Protein AF-A0A7S1GW49-F1 (afdb_monomer)

pLDDT: mean 84.03, std 20.34, range [29.95, 98.31]

Structure (mmCIF, N/CA/C/O backbone):
data_AF-A0A7S1GW49-F1
#
_entry.id   AF-A0A7S1GW49-F1
#
loop_
_atom_site.group_PDB
_atom_site.id
_atom_site.type_symbol
_atom_site.label_atom_id
_atom_site.label_alt_id
_atom_site.label_comp_id
_atom_site.label_asym_id
_atom_site.label_entity_id
_atom_site.label_seq_id
_atom_site.pdbx_PDB_ins_code
_atom_site.Cartn_x
_atom_site.Cartn_y
_atom_site.Cartn_z
_atom_site.occupancy
_atom_site.B_iso_or_equiv
_atom_site.auth_seq_id
_atom_site.auth_comp_id
_atom_site.auth_asym_id
_atom_site.auth_atom_id
_atom_site.pdbx_PDB_model_num
ATOM 1 N N . LEU A 1 1 ? -5.080 -7.689 0.011 1.00 94.00 1 LEU A N 1
ATOM 2 C CA . LEU A 1 1 ? -3.735 -7.987 -0.531 1.00 94.00 1 LEU A CA 1
ATOM 3 C C . LEU A 1 1 ? -3.792 -7.771 -2.026 1.00 94.00 1 LEU A C 1
ATOM 5 O O . LEU A 1 1 ? -4.875 -7.936 -2.568 1.00 94.00 1 LEU A O 1
ATOM 9 N N . ASP A 1 2 ? -2.680 -7.422 -2.657 1.00 96.75 2 ASP A N 1
ATOM 10 C CA . ASP A 1 2 ? -2.601 -7.305 -4.110 1.00 96.75 2 ASP A CA 1
ATOM 11 C C . ASP A 1 2 ? -1.167 -7.524 -4.612 1.00 96.75 2 ASP A C 1
ATO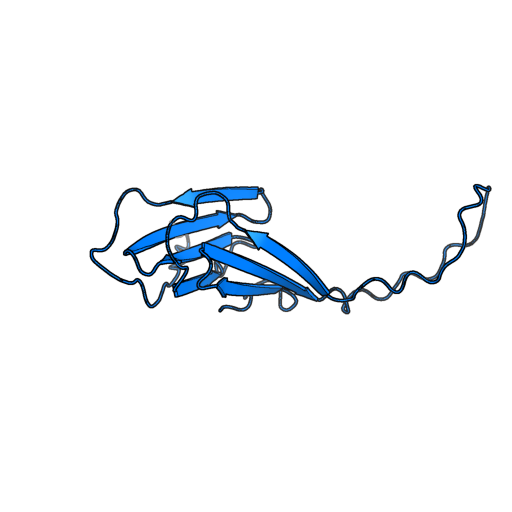M 13 O O . ASP A 1 2 ? -0.203 -7.174 -3.923 1.00 96.75 2 ASP A O 1
ATOM 17 N N . VAL A 1 3 ? -1.019 -8.111 -5.798 1.00 96.00 3 VAL A N 1
ATOM 18 C CA . VAL A 1 3 ? 0.277 -8.373 -6.447 1.00 96.00 3 VAL A CA 1
ATOM 19 C C . VAL A 1 3 ? 0.505 -7.302 -7.503 1.00 96.00 3 VAL A C 1
ATOM 21 O O . VAL A 1 3 ? -0.414 -6.966 -8.243 1.00 96.00 3 VAL A O 1
ATOM 24 N N . SER A 1 4 ? 1.714 -6.744 -7.572 1.00 95.44 4 SER A N 1
ATOM 25 C CA . SER A 1 4 ? 2.001 -5.686 -8.539 1.00 95.44 4 SER A CA 1
ATOM 26 C C . SER A 1 4 ? 1.833 -6.220 -9.970 1.00 95.44 4 SER A C 1
ATOM 28 O O . SER A 1 4 ? 2.476 -7.211 -10.329 1.00 95.44 4 SER A O 1
ATOM 30 N N . PRO A 1 5 ? 1.011 -5.571 -10.814 1.00 94.44 5 PRO A N 1
ATOM 31 C CA . PRO A 1 5 ? 0.830 -5.977 -12.206 1.00 94.44 5 PRO A CA 1
ATOM 32 C C . PRO A 1 5 ? 2.061 -5.671 -13.074 1.00 94.44 5 PRO A C 1
ATOM 34 O O . PRO A 1 5 ? 2.178 -6.205 -14.174 1.00 94.44 5 PRO A O 1
ATOM 37 N N . ILE A 1 6 ? 2.976 -4.824 -12.584 1.00 94.38 6 ILE A N 1
ATOM 38 C CA . ILE A 1 6 ? 4.178 -4.372 -13.302 1.00 94.38 6 ILE A CA 1
ATOM 39 C C . ILE A 1 6 ? 5.427 -5.138 -12.841 1.00 94.38 6 ILE A C 1
ATOM 41 O O . ILE A 1 6 ? 6.320 -5.407 -13.640 1.00 94.38 6 ILE A O 1
ATOM 45 N N . ASP A 1 7 ? 5.484 -5.520 -11.563 1.00 90.62 7 ASP A N 1
ATOM 46 C CA . ASP A 1 7 ? 6.625 -6.208 -10.954 1.00 90.62 7 ASP A CA 1
ATOM 47 C C . ASP A 1 7 ? 6.151 -7.451 -10.194 1.00 90.62 7 ASP A C 1
ATOM 49 O O . ASP A 1 7 ? 5.733 -7.375 -9.039 1.00 90.62 7 ASP A O 1
ATOM 53 N N . ALA A 1 8 ? 6.270 -8.618 -10.831 1.00 89.06 8 ALA A N 1
ATOM 54 C CA . ALA A 1 8 ? 5.844 -9.900 -10.268 1.00 89.06 8 ALA A CA 1
ATOM 55 C C . ALA A 1 8 ? 6.591 -10.302 -8.980 1.00 89.06 8 ALA A C 1
ATOM 57 O O . ALA A 1 8 ? 6.178 -11.244 -8.301 1.00 89.06 8 ALA A O 1
ATOM 58 N N . SER A 1 9 ? 7.683 -9.615 -8.629 1.00 91.00 9 SER A N 1
ATOM 59 C CA . SER A 1 9 ? 8.384 -9.832 -7.365 1.00 91.00 9 SER A CA 1
ATOM 60 C C . SER A 1 9 ? 7.735 -9.118 -6.178 1.00 91.00 9 SER A C 1
ATOM 62 O O . SER A 1 9 ? 8.101 -9.415 -5.040 1.00 91.00 9 SER A O 1
ATOM 64 N N . ARG A 1 10 ? 6.785 -8.201 -6.415 1.00 93.12 10 ARG A N 1
ATOM 65 C CA . ARG A 1 10 ? 6.207 -7.320 -5.394 1.00 93.12 10 ARG A CA 1
ATOM 66 C C . ARG A 1 10 ? 4.765 -7.664 -5.039 1.00 93.12 10 ARG A C 1
ATOM 68 O O . ARG A 1 10 ? 3.891 -7.759 -5.898 1.00 93.12 10 ARG A O 1
ATOM 75 N N . VAL A 1 11 ? 4.492 -7.735 -3.739 1.00 96.25 11 VAL A N 1
ATOM 76 C CA . VAL A 1 11 ? 3.148 -7.921 -3.172 1.00 96.25 11 VAL A CA 1
ATOM 77 C C . VAL A 1 11 ? 2.888 -6.914 -2.055 1.00 96.25 11 VAL A C 1
ATOM 79 O O . VAL A 1 11 ? 3.793 -6.577 -1.293 1.00 96.25 11 VAL A O 1
ATOM 82 N N . ALA A 1 12 ? 1.646 -6.444 -1.945 1.00 97.12 12 ALA A N 1
ATOM 83 C CA . ALA A 1 12 ? 1.169 -5.569 -0.881 1.00 97.12 12 ALA A CA 1
ATOM 84 C C . ALA A 1 12 ? 0.063 -6.236 -0.063 1.00 97.12 12 ALA A C 1
ATOM 86 O O . ALA A 1 12 ? -0.842 -6.879 -0.597 1.00 97.12 12 ALA A O 1
ATOM 87 N N . ILE A 1 13 ? 0.079 -6.023 1.249 1.0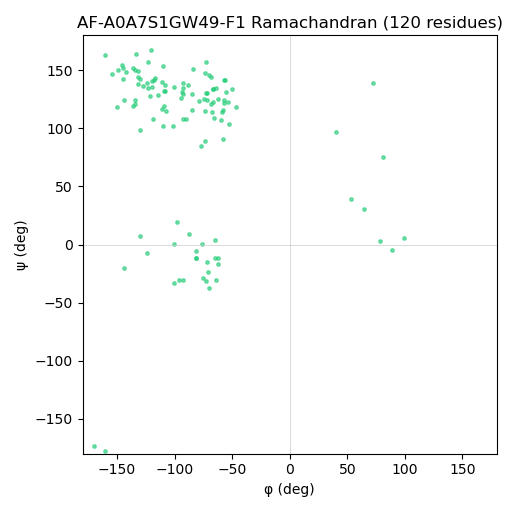0 97.38 13 ILE A N 1
ATOM 88 C CA . ILE A 1 13 ? -0.957 -6.496 2.165 1.00 97.38 13 ILE A CA 1
ATOM 89 C C . ILE A 1 13 ? -1.332 -5.354 3.105 1.00 97.38 13 ILE A C 1
ATOM 91 O O . ILE A 1 13 ? -0.485 -4.847 3.837 1.00 97.38 13 ILE A O 1
ATOM 95 N N . GLY A 1 14 ? -2.608 -4.964 3.094 1.00 94.50 14 GLY A N 1
ATOM 96 C CA . GLY A 1 14 ? -3.190 -4.157 4.163 1.00 94.50 14 GLY A CA 1
ATOM 97 C C . GLY A 1 14 ? -3.368 -5.012 5.413 1.00 94.50 14 GLY A C 1
ATOM 98 O O . GLY A 1 14 ? -3.887 -6.126 5.328 1.00 94.50 14 GLY A O 1
ATOM 99 N N . VAL A 1 15 ? -2.900 -4.517 6.554 1.00 91.62 15 VAL A N 1
ATOM 100 C CA . VAL A 1 15 ? -2.926 -5.229 7.831 1.00 91.62 15 VAL A CA 1
ATOM 101 C C . VAL A 1 15 ? -3.810 -4.457 8.812 1.00 91.62 15 VAL A C 1
ATOM 103 O O . VAL A 1 15 ? -3.825 -3.224 8.849 1.00 91.62 15 VAL A O 1
ATOM 106 N N . GLY A 1 16 ? -4.556 -5.192 9.641 1.00 87.06 16 GLY A N 1
ATOM 107 C CA . GLY A 1 16 ? -5.478 -4.629 10.635 1.00 87.06 16 GLY A CA 1
ATOM 108 C C . GLY A 1 16 ? -4.821 -3.819 11.765 1.00 87.06 16 GLY A C 1
ATOM 109 O O . GLY A 1 16 ? -5.522 -3.379 12.672 1.00 87.06 16 GLY A O 1
ATOM 110 N N . ASP A 1 17 ? -3.501 -3.625 11.722 1.00 92.75 17 ASP A N 1
ATOM 111 C CA . ASP A 1 17 ? -2.687 -2.837 12.655 1.00 92.75 17 ASP A CA 1
ATOM 112 C C . ASP A 1 17 ? -2.384 -1.415 12.132 1.00 92.75 17 ASP A C 1
ATOM 114 O O . ASP A 1 17 ? -1.473 -0.763 12.633 1.00 92.75 17 ASP A O 1
ATOM 118 N N . GLN A 1 18 ? -3.169 -0.916 11.164 1.00 96.44 18 GLN A N 1
ATOM 119 C CA . GLN A 1 18 ? -2.981 0.388 10.498 1.00 96.44 18 GLN A CA 1
ATOM 120 C C . GLN A 1 18 ? -1.681 0.459 9.682 1.0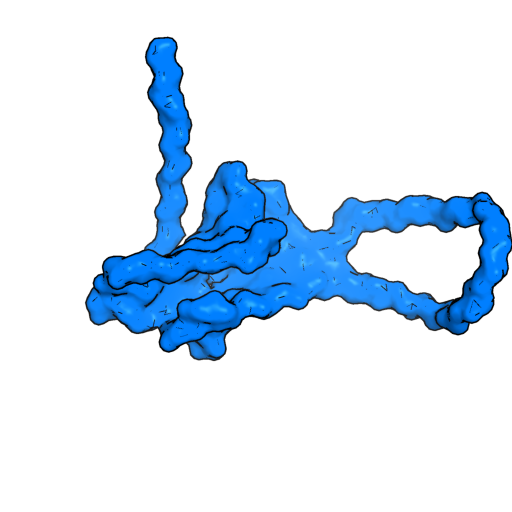0 96.44 18 GLN A C 1
ATOM 122 O O . GLN A 1 18 ? -1.088 1.527 9.525 1.00 96.44 18 GLN A O 1
ATOM 127 N N . THR A 1 19 ? -1.234 -0.678 9.146 1.00 97.38 19 THR A N 1
ATOM 128 C CA . THR A 1 19 ? -0.067 -0.731 8.266 1.00 97.38 19 THR A CA 1
ATOM 129 C C . THR A 1 19 ? -0.394 -1.348 6.916 1.00 97.38 19 THR A C 1
ATOM 131 O O . THR A 1 19 ? -1.342 -2.119 6.756 1.00 97.38 19 THR A O 1
ATOM 134 N N . ILE A 1 20 ? 0.424 -1.010 5.924 1.00 97.62 20 ILE A N 1
ATOM 135 C CA . ILE A 1 20 ? 0.535 -1.768 4.681 1.00 97.62 20 ILE A CA 1
ATOM 136 C C . ILE A 1 20 ? 1.934 -2.351 4.651 1.00 97.62 20 ILE A C 1
ATOM 138 O O . ILE A 1 20 ? 2.917 -1.631 4.820 1.00 97.62 20 ILE A O 1
ATOM 142 N N . ARG A 1 21 ? 2.036 -3.653 4.426 1.00 96.50 21 ARG A N 1
ATOM 143 C CA . ARG A 1 21 ? 3.317 -4.342 4.309 1.00 96.50 21 ARG A CA 1
ATOM 144 C C . ARG A 1 21 ? 3.546 -4.742 2.868 1.00 96.50 21 ARG A C 1
ATOM 146 O O . ARG A 1 21 ? 2.652 -5.282 2.217 1.00 96.50 21 ARG A O 1
ATOM 153 N N . LEU A 1 22 ? 4.739 -4.439 2.391 1.00 96.12 22 LEU A N 1
ATOM 154 C CA . LEU A 1 22 ? 5.213 -4.772 1.063 1.00 96.12 22 LEU A CA 1
ATOM 155 C C . LEU A 1 22 ? 6.296 -5.830 1.199 1.00 96.12 22 LEU A C 1
ATOM 157 O O . LEU A 1 22 ? 7.140 -5.716 2.089 1.00 96.12 22 LEU A O 1
ATOM 161 N N . TRP A 1 23 ? 6.295 -6.806 0.303 1.00 94.56 23 TRP A N 1
ATOM 162 C CA . TRP A 1 23 ? 7.398 -7.746 0.145 1.00 94.56 23 TRP A CA 1
ATOM 163 C C . TRP A 1 23 ? 7.887 -7.721 -1.293 1.00 94.56 23 TRP A C 1
ATOM 165 O O . TRP A 1 23 ? 7.069 -7.696 -2.212 1.00 94.56 23 TRP A O 1
ATOM 175 N N . THR A 1 24 ? 9.206 -7.760 -1.457 1.00 92.06 24 THR A N 1
ATOM 176 C CA . THR A 1 24 ? 9.893 -7.862 -2.746 1.00 92.06 24 THR A CA 1
ATOM 177 C C . THR A 1 24 ? 10.757 -9.114 -2.742 1.00 92.06 24 THR A C 1
ATOM 179 O O . THR A 1 24 ? 11.566 -9.305 -1.831 1.00 92.06 24 THR A O 1
ATOM 182 N N . ASN A 1 25 ? 10.603 -9.962 -3.755 1.00 89.31 25 ASN A N 1
ATOM 183 C CA . ASN A 1 25 ? 11.445 -11.132 -3.952 1.00 89.31 25 ASN A CA 1
ATOM 184 C C . ASN A 1 25 ? 12.636 -10.824 -4.878 1.00 89.31 25 ASN A C 1
ATOM 186 O O . ASN A 1 25 ? 12.500 -10.739 -6.096 1.00 89.31 25 ASN A O 1
ATOM 190 N N . ASN A 1 26 ? 13.832 -10.760 -4.303 1.00 80.56 26 ASN A N 1
ATOM 191 C CA . ASN A 1 26 ? 15.073 -10.455 -5.007 1.00 80.56 26 ASN A CA 1
ATOM 192 C C . ASN A 1 26 ? 15.759 -11.698 -5.620 1.00 80.56 26 ASN A C 1
ATOM 194 O O . ASN A 1 26 ? 16.887 -11.597 -6.108 1.00 80.56 26 ASN A O 1
ATOM 198 N N . THR A 1 27 ? 15.113 -12.876 -5.638 1.00 69.75 27 THR A N 1
ATOM 199 C CA . THR A 1 27 ? 15.698 -14.114 -6.202 1.00 69.75 27 THR A CA 1
ATOM 200 C C . THR A 1 27 ? 15.946 -14.070 -7.713 1.00 69.75 27 THR A C 1
ATOM 202 O O . THR A 1 27 ? 16.608 -14.964 -8.234 1.00 69.75 27 THR A O 1
ATOM 205 N N . SER A 1 28 ? 15.423 -13.074 -8.438 1.00 54.56 28 SER A N 1
ATOM 206 C CA . SER A 1 28 ? 15.497 -13.000 -9.906 1.00 54.56 28 SER A CA 1
ATOM 207 C C . SER A 1 28 ? 16.817 -12.449 -10.459 1.00 54.56 28 SER A C 1
ATOM 209 O O . SER A 1 28 ? 17.070 -12.590 -11.655 1.00 54.56 28 SER A O 1
ATOM 211 N N . CYS A 1 29 ? 17.691 -11.873 -9.628 1.00 47.44 29 CYS A N 1
ATOM 212 C CA . CYS A 1 29 ? 18.990 -11.378 -10.081 1.00 47.44 29 CYS A CA 1
ATOM 213 C C . CYS A 1 29 ? 20.060 -12.484 -9.977 1.00 47.44 29 CYS A C 1
ATOM 215 O O . CYS A 1 29 ? 20.503 -12.786 -8.862 1.00 47.44 29 CYS A O 1
ATOM 217 N N . PRO A 1 30 ? 20.545 -13.080 -11.089 1.00 49.62 30 PRO A N 1
ATOM 218 C CA . PRO A 1 30 ? 21.754 -13.892 -11.036 1.00 49.62 30 PRO A CA 1
ATOM 219 C C . PRO A 1 30 ? 22.892 -13.024 -10.490 1.00 49.62 30 PRO A C 1
ATOM 221 O O . PRO A 1 30 ? 23.196 -11.962 -11.035 1.00 49.62 30 PRO A O 1
ATOM 224 N N . LYS A 1 31 ? 23.500 -13.457 -9.379 1.00 51.34 31 LYS A N 1
ATOM 225 C CA . LYS A 1 31 ? 24.648 -12.764 -8.779 1.00 51.34 31 LYS A CA 1
ATOM 226 C C . LYS A 1 31 ? 25.718 -12.601 -9.871 1.00 51.34 31 LYS A C 1
ATOM 228 O O . LYS A 1 31 ? 26.122 -13.618 -10.439 1.00 51.34 31 LYS A O 1
ATOM 233 N N . PRO A 1 32 ? 26.176 -11.376 -10.199 1.00 50.47 32 PRO A N 1
ATOM 234 C CA . PRO A 1 32 ? 27.270 -11.222 -11.147 1.00 50.47 32 PRO A CA 1
ATOM 235 C C . PRO A 1 32 ? 28.487 -12.009 -10.634 1.00 50.47 32 PRO A C 1
ATOM 237 O O . PRO A 1 32 ? 28.720 -12.026 -9.419 1.00 50.47 32 PRO A O 1
ATOM 240 N N . PRO A 1 33 ? 29.259 -12.674 -11.514 1.00 48.06 33 PRO A N 1
ATOM 241 C CA . PRO A 1 33 ? 30.451 -13.398 -11.092 1.00 48.06 33 PRO A CA 1
ATOM 242 C C . PRO A 1 33 ? 31.399 -12.444 -10.346 1.00 48.06 33 PRO A C 1
ATOM 244 O O . PRO A 1 33 ? 31.506 -11.271 -10.728 1.00 48.06 33 PRO A O 1
ATOM 247 N N . PRO A 1 34 ? 32.073 -12.904 -9.275 1.00 53.22 34 PRO A N 1
ATOM 248 C CA . PRO A 1 34 ? 32.957 -12.052 -8.490 1.00 53.22 34 PRO A CA 1
ATOM 249 C C . PRO A 1 34 ? 34.049 -11.475 -9.398 1.00 53.22 34 PRO A C 1
ATOM 251 O O . PRO A 1 34 ? 34.853 -12.213 -9.965 1.00 53.22 34 PRO A O 1
ATOM 254 N N . LYS A 1 35 ? 34.062 -10.146 -9.564 1.00 49.50 35 LYS A N 1
ATOM 255 C CA . LYS A 1 35 ? 35.093 -9.457 -10.349 1.00 49.50 35 LYS A CA 1
ATOM 256 C C . LYS A 1 35 ? 36.438 -9.597 -9.637 1.00 49.50 35 LYS A C 1
ATOM 258 O O . LYS A 1 35 ? 36.589 -9.207 -8.481 1.00 49.50 35 LYS A O 1
ATOM 263 N N . SER A 1 36 ? 37.407 -10.164 -10.344 1.00 46.56 36 SER A N 1
ATOM 264 C CA . SER A 1 36 ? 38.795 -10.301 -9.917 1.00 46.56 36 SER A CA 1
ATOM 265 C C . SER A 1 36 ? 39.498 -8.941 -9.808 1.00 46.56 36 SER A C 1
ATOM 267 O O . SER A 1 36 ? 39.485 -8.181 -10.775 1.00 46.56 36 SER A O 1
ATOM 269 N N . SER A 1 37 ? 40.216 -8.732 -8.691 1.00 39.25 37 SER A N 1
ATOM 270 C CA . SER A 1 37 ? 41.297 -7.739 -8.457 1.00 39.25 37 SER A CA 1
ATOM 271 C C . SER A 1 37 ? 40.851 -6.257 -8.325 1.00 39.25 37 SER A C 1
ATOM 273 O O . SER A 1 37 ? 39.973 -5.818 -9.050 1.00 39.25 37 SER A O 1
ATOM 275 N N . THR A 1 38 ? 41.351 -5.389 -7.430 1.00 31.53 38 THR A N 1
ATOM 276 C CA . THR A 1 38 ? 42.517 -5.386 -6.518 1.00 31.53 38 THR A CA 1
ATOM 277 C C . THR A 1 38 ? 42.287 -4.337 -5.395 1.00 31.53 38 THR A C 1
ATOM 279 O O . THR A 1 38 ? 41.455 -3.456 -5.569 1.00 31.53 38 THR A O 1
ATOM 282 N N . THR A 1 39 ? 43.060 -4.434 -4.298 1.00 29.95 39 THR A N 1
ATOM 283 C CA . THR A 1 39 ? 43.275 -3.483 -3.164 1.00 29.95 39 THR A CA 1
ATOM 284 C C . THR A 1 39 ? 42.256 -3.400 -2.002 1.00 29.95 39 THR A C 1
ATOM 286 O O . THR A 1 39 ? 41.536 -2.435 -1.786 1.00 29.95 39 THR A O 1
ATOM 289 N N . SER A 1 40 ? 42.326 -4.423 -1.140 1.00 37.00 40 SER A N 1
ATOM 290 C CA . SER A 1 40 ? 42.496 -4.328 0.328 1.00 37.00 40 SER A CA 1
ATOM 291 C C . SER A 1 40 ? 41.746 -3.244 1.137 1.00 37.00 40 SER A C 1
ATOM 293 O O . SER A 1 40 ? 42.299 -2.186 1.435 1.00 37.00 40 SER A O 1
ATOM 295 N N . LYS A 1 41 ? 40.600 -3.630 1.717 1.00 36.12 41 LYS A N 1
ATOM 296 C CA . LYS A 1 41 ? 40.270 -3.403 3.141 1.00 36.12 41 LYS A CA 1
ATOM 297 C C . LYS A 1 41 ? 39.658 -4.688 3.713 1.00 36.12 41 LYS A C 1
ATOM 299 O O . LYS A 1 41 ? 38.635 -5.158 3.226 1.00 36.12 41 LYS A O 1
ATOM 304 N N . LYS A 1 42 ? 40.313 -5.271 4.725 1.00 37.69 42 LYS A N 1
ATOM 305 C CA . LYS A 1 42 ? 39.801 -6.404 5.515 1.00 37.69 42 LYS A CA 1
ATOM 306 C C . LYS A 1 42 ? 38.480 -5.991 6.174 1.00 37.69 42 LYS A C 1
ATOM 308 O O . LYS A 1 42 ? 38.482 -5.139 7.055 1.00 37.69 42 LYS A O 1
ATOM 313 N N . SER A 1 43 ? 37.380 -6.622 5.779 1.00 36.78 43 SER A N 1
ATOM 314 C CA . SER A 1 43 ? 36.186 -6.748 6.615 1.00 36.78 43 SER A CA 1
ATOM 315 C C . SER A 1 43 ? 35.823 -8.230 6.660 1.00 36.78 43 SER A C 1
ATOM 317 O O . SER A 1 43 ? 35.987 -8.939 5.667 1.00 36.78 43 SER A O 1
ATOM 319 N N . ASN A 1 44 ? 35.486 -8.714 7.852 1.00 38.59 44 ASN A N 1
ATOM 320 C CA . ASN A 1 44 ? 35.352 -10.133 8.160 1.00 38.59 44 ASN A CA 1
ATOM 321 C C . ASN A 1 44 ? 34.339 -10.815 7.230 1.00 38.59 44 ASN A C 1
ATOM 323 O O . ASN A 1 44 ? 33.182 -10.410 7.149 1.00 38.59 44 ASN A O 1
ATOM 327 N N . SER A 1 45 ? 34.791 -11.868 6.551 1.00 44.53 45 SER A N 1
ATOM 328 C CA . SER A 1 45 ? 33.982 -12.737 5.705 1.00 44.53 45 SER A CA 1
ATOM 329 C C . SER A 1 45 ? 33.094 -13.633 6.568 1.00 44.53 45 SER A C 1
ATOM 331 O O . SER A 1 45 ? 33.476 -14.749 6.918 1.00 44.53 45 SER A O 1
ATOM 333 N N . SER A 1 46 ? 31.900 -13.158 6.904 1.00 42.81 46 SER A N 1
ATOM 334 C CA . SER A 1 46 ? 30.752 -14.042 7.067 1.00 42.81 46 SER A CA 1
ATOM 335 C C . SER A 1 46 ? 30.012 -14.080 5.732 1.00 42.81 46 SER A C 1
ATOM 337 O O . SER A 1 46 ? 29.773 -13.042 5.112 1.00 42.81 46 SER A O 1
ATOM 339 N N . HIS A 1 47 ? 29.682 -15.277 5.251 1.00 45.25 47 HIS A N 1
ATOM 340 C CA . HIS A 1 47 ? 28.698 -15.454 4.189 1.00 45.25 47 HIS A CA 1
ATOM 341 C C . HIS A 1 47 ? 27.382 -14.828 4.670 1.00 45.25 47 HIS A C 1
ATOM 343 O O . HIS A 1 47 ? 26.590 -15.478 5.344 1.00 45.25 47 HIS A O 1
ATOM 349 N N . LYS A 1 48 ? 27.164 -13.541 4.389 1.00 47.22 48 LYS A N 1
ATOM 350 C CA . LYS A 1 48 ? 25.873 -12.898 4.603 1.00 47.22 48 LYS A CA 1
ATOM 351 C C . LYS A 1 48 ? 24.992 -13.347 3.450 1.00 47.22 48 LYS A C 1
ATOM 353 O O . LYS A 1 48 ? 24.951 -12.711 2.401 1.00 47.22 48 LYS A O 1
ATOM 358 N N . GLU A 1 49 ? 24.386 -14.514 3.619 1.00 56.47 49 GLU A N 1
ATOM 359 C CA . GLU A 1 49 ? 23.239 -14.935 2.832 1.00 56.47 49 GLU A CA 1
ATOM 360 C C . GLU A 1 49 ? 22.212 -13.800 2.931 1.00 56.47 49 GLU A C 1
ATOM 362 O O . GLU A 1 49 ? 21.670 -13.511 3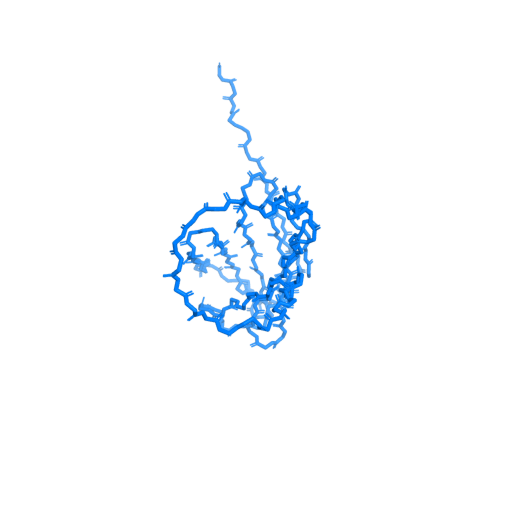.995 1.00 56.47 49 GLU A O 1
ATOM 367 N N . THR A 1 50 ? 22.109 -13.010 1.864 1.00 61.28 50 THR A N 1
ATOM 368 C CA . THR A 1 50 ? 21.181 -11.885 1.794 1.00 61.28 50 THR A CA 1
ATOM 369 C C . THR A 1 50 ? 19.787 -12.476 1.755 1.00 61.28 50 THR A C 1
ATOM 371 O O . THR A 1 50 ? 19.517 -13.260 0.843 1.00 61.28 50 THR A O 1
ATOM 374 N N . ASP A 1 51 ? 18.948 -12.125 2.731 1.00 71.75 51 ASP A N 1
ATOM 375 C CA . ASP A 1 51 ? 17.541 -12.517 2.746 1.00 71.75 51 ASP A CA 1
ATOM 376 C C . ASP A 1 51 ? 16.943 -12.254 1.351 1.00 71.75 51 ASP A C 1
ATOM 378 O O . ASP A 1 51 ? 17.009 -11.113 0.873 1.00 71.75 51 ASP A O 1
ATOM 382 N N . PRO A 1 52 ? 16.465 -13.293 0.641 1.00 80.12 52 PRO A N 1
ATOM 383 C CA . PRO A 1 52 ? 15.888 -13.122 -0.685 1.00 80.12 52 PRO A CA 1
ATOM 384 C C . PRO A 1 52 ? 14.634 -12.247 -0.663 1.00 80.12 52 PRO A C 1
ATOM 386 O O . PRO A 1 52 ? 14.239 -11.745 -1.715 1.00 80.12 52 PRO A O 1
ATOM 389 N N . PHE A 1 53 ? 14.024 -12.044 0.505 1.00 84.75 53 PHE A N 1
ATOM 390 C CA . PHE A 1 53 ? 12.815 -11.261 0.669 1.00 84.75 53 PHE A CA 1
ATOM 391 C C . PHE A 1 53 ? 13.110 -9.971 1.432 1.00 84.75 53 PHE A C 1
ATOM 393 O O . PHE A 1 53 ? 13.466 -9.971 2.607 1.00 84.75 53 PHE A O 1
ATOM 400 N N . GLU A 1 54 ? 12.912 -8.839 0.768 1.00 89.56 54 GLU A N 1
ATOM 401 C CA . GLU A 1 54 ? 12.918 -7.538 1.427 1.00 89.56 54 GLU A CA 1
ATOM 402 C C . GLU A 1 54 ? 11.490 -7.168 1.828 1.00 89.56 54 GLU A C 1
ATOM 404 O O . GLU A 1 54 ? 10.569 -7.302 1.022 1.00 89.56 54 GLU A O 1
ATOM 409 N N . SER A 1 55 ? 11.295 -6.687 3.060 1.00 91.56 55 SER A N 1
ATOM 410 C CA . SER A 1 55 ? 9.987 -6.224 3.533 1.00 91.56 55 SER A CA 1
ATOM 411 C C . SER A 1 55 ? 10.006 -4.751 3.930 1.00 91.56 55 SER A C 1
ATOM 413 O O . SER A 1 55 ? 10.886 -4.324 4.679 1.00 91.56 55 SER A O 1
ATOM 415 N N . VAL A 1 56 ? 8.990 -3.997 3.513 1.00 94.25 56 VAL A N 1
ATOM 416 C CA . VAL A 1 56 ? 8.802 -2.580 3.860 1.00 94.25 56 VAL A CA 1
ATOM 417 C C . VAL A 1 56 ? 7.441 -2.395 4.524 1.00 94.25 56 VAL A C 1
ATOM 419 O O . VAL A 1 56 ? 6.437 -2.915 4.049 1.00 94.25 56 VAL A O 1
ATOM 422 N N . THR A 1 57 ? 7.389 -1.638 5.623 1.00 96.50 57 THR A N 1
ATOM 423 C CA . THR A 1 57 ? 6.132 -1.305 6.316 1.00 96.50 57 THR A CA 1
ATOM 424 C C . THR A 1 57 ? 5.785 0.168 6.114 1.00 96.50 57 THR A C 1
ATOM 426 O O . THR A 1 57 ? 6.524 1.056 6.541 1.00 96.50 57 THR A O 1
ATOM 429 N N . LEU A 1 58 ? 4.638 0.428 5.494 1.00 97.25 58 LEU A N 1
ATOM 430 C CA . LEU A 1 58 ? 4.034 1.747 5.351 1.00 97.25 58 LEU A CA 1
ATOM 431 C C . LEU A 1 58 ? 3.060 1.983 6.509 1.00 97.25 58 LEU A C 1
ATOM 433 O O . LEU A 1 58 ? 2.206 1.148 6.793 1.00 97.25 58 LEU A O 1
ATOM 437 N N . TRP A 1 59 ? 3.195 3.128 7.169 1.00 95.62 59 TRP A N 1
ATOM 438 C CA . TRP A 1 59 ? 2.388 3.496 8.342 1.00 95.62 59 TRP A CA 1
ATOM 439 C C . TRP A 1 59 ? 2.050 4.993 8.390 1.00 95.62 59 TRP A C 1
ATOM 441 O O . TRP A 1 59 ? 1.114 5.417 9.063 1.00 95.62 59 TRP A O 1
ATOM 451 N N . LYS A 1 60 ? 2.816 5.833 7.683 1.00 96.44 60 LYS A N 1
ATOM 452 C CA . LYS A 1 60 ? 2.682 7.293 7.755 1.00 96.44 60 LYS A CA 1
ATOM 453 C C . LYS A 1 60 ? 1.358 7.749 7.149 1.00 96.44 60 LYS A C 1
ATOM 455 O O . LYS A 1 60 ? 1.190 7.636 5.943 1.00 96.44 60 LYS A O 1
ATOM 460 N N . GLY A 1 61 ? 0.467 8.305 7.966 1.00 92.56 61 GLY A N 1
ATOM 461 C CA . GLY A 1 61 ? -0.827 8.830 7.517 1.00 92.56 61 GLY A CA 1
ATOM 462 C C . GLY A 1 61 ? -1.972 7.816 7.515 1.00 92.56 61 GLY A C 1
ATOM 463 O O . GLY A 1 61 ? -3.111 8.213 7.279 1.00 92.56 61 GLY A O 1
ATOM 464 N N . LEU A 1 62 ? -1.703 6.543 7.824 1.00 96.12 62 LEU A N 1
ATOM 465 C CA . LEU A 1 62 ? -2.741 5.549 8.085 1.00 96.12 62 LEU A CA 1
ATOM 466 C C . LEU A 1 62 ? -3.257 5.746 9.509 1.00 96.12 62 LEU A C 1
ATOM 468 O O . LEU A 1 62 ? -2.476 5.743 10.456 1.00 96.12 62 LEU A O 1
ATOM 472 N N . GLN A 1 63 ? -4.565 5.946 9.659 1.00 94.12 63 GLN A N 1
ATOM 473 C CA . GLN A 1 63 ? -5.197 6.100 10.979 1.00 94.12 63 GLN A CA 1
ATOM 474 C C . GLN A 1 63 ? -6.422 5.185 11.166 1.00 94.12 63 GLN A C 1
ATOM 476 O O . GLN A 1 63 ? -7.147 5.318 12.146 1.00 94.12 63 GLN A O 1
ATOM 481 N N . GLY A 1 64 ? -6.665 4.284 10.211 1.00 95.06 64 GLY A N 1
ATOM 482 C CA . GLY A 1 64 ? -7.719 3.270 10.233 1.00 95.06 64 GLY A CA 1
ATOM 483 C C . GLY A 1 64 ? -7.144 1.920 9.809 1.00 95.06 64 GLY A C 1
ATOM 484 O O . GLY A 1 64 ? -6.040 1.855 9.254 1.00 95.06 64 GLY A O 1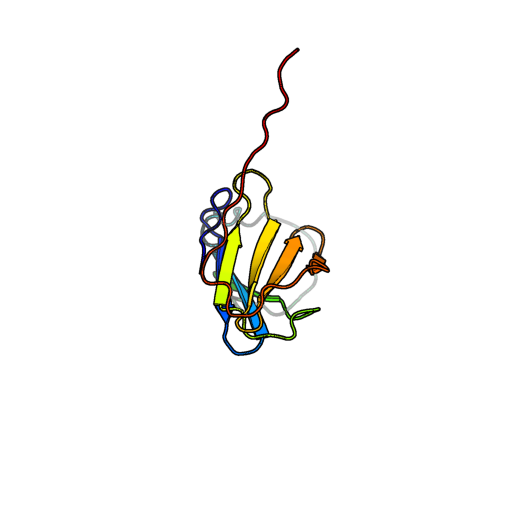
ATOM 485 N N . LYS A 1 65 ? -7.855 0.826 10.085 1.00 97.56 65 LYS A N 1
ATOM 486 C CA . LYS A 1 65 ? -7.381 -0.511 9.710 1.00 97.56 65 LYS A CA 1
ATOM 487 C C . LYS A 1 65 ? -7.490 -0.647 8.206 1.00 97.56 65 LYS A C 1
ATOM 489 O O . LYS A 1 65 ? -8.571 -0.459 7.657 1.00 97.56 65 LYS A O 1
ATOM 494 N N . VAL A 1 66 ? -6.390 -0.975 7.538 1.00 98.06 66 VAL A N 1
ATOM 495 C CA . VAL A 1 66 ? -6.403 -1.107 6.081 1.00 98.06 66 VAL A CA 1
ATOM 496 C C . VAL A 1 66 ? -7.130 -2.396 5.717 1.00 98.06 66 VAL A C 1
ATOM 498 O O . VAL A 1 66 ? -6.678 -3.488 6.056 1.00 98.06 66 VAL A O 1
ATOM 501 N N . SER A 1 67 ? -8.267 -2.259 5.045 1.00 97.38 67 SER A N 1
ATOM 502 C CA . SER A 1 67 ? -9.158 -3.355 4.657 1.00 97.38 67 SER A CA 1
ATOM 503 C C . SER A 1 67 ? -8.905 -3.824 3.227 1.00 97.38 67 SER A C 1
ATOM 505 O O . SER A 1 67 ? -9.068 -5.006 2.932 1.00 97.38 67 SER A O 1
ATOM 507 N N . CYS A 1 68 ? -8.461 -2.929 2.344 1.00 97.69 68 CYS A N 1
ATOM 508 C CA . CYS A 1 68 ? -8.144 -3.253 0.958 1.00 97.69 68 CYS A CA 1
ATOM 509 C C . CYS A 1 68 ? -6.960 -2.431 0.435 1.00 97.69 68 CYS A C 1
ATOM 511 O O . CYS A 1 68 ? -6.653 -1.346 0.929 1.00 97.69 68 CYS A O 1
ATOM 513 N N . VAL A 1 69 ? -6.277 -2.985 -0.566 1.00 98.19 69 VAL A N 1
ATOM 514 C CA . VAL A 1 69 ? -5.170 -2.352 -1.292 1.00 98.19 69 VAL A CA 1
ATOM 515 C C . VAL A 1 69 ? -5.273 -2.739 -2.766 1.00 98.19 69 VAL A C 1
ATOM 517 O O . VAL A 1 69 ? -5.747 -3.837 -3.049 1.00 98.19 69 VAL A O 1
ATOM 520 N N . CYS A 1 70 ? -4.855 -1.862 -3.678 1.00 98.12 70 CYS A N 1
ATOM 521 C CA . CYS A 1 70 ? -4.862 -2.126 -5.121 1.00 98.12 70 CYS A CA 1
ATOM 522 C C . CYS A 1 70 ? -3.727 -1.368 -5.831 1.00 98.12 70 CYS A C 1
ATOM 524 O O . CYS A 1 70 ? -3.667 -0.133 -5.764 1.00 98.12 70 CYS A O 1
ATOM 526 N N . TRP A 1 71 ? -2.803 -2.083 -6.469 1.00 98.06 71 TRP A N 1
ATOM 527 C CA . TRP A 1 71 ? -1.695 -1.505 -7.229 1.00 98.06 71 TRP A CA 1
ATOM 528 C C . TRP A 1 71 ? -2.202 -0.809 -8.489 1.00 98.06 71 TRP A C 1
ATOM 530 O O . TRP A 1 71 ? -3.140 -1.268 -9.141 1.00 98.06 71 TRP A O 1
ATOM 540 N N . HIS A 1 72 ? -1.563 0.299 -8.852 1.00 97.19 72 HIS A N 1
ATOM 541 C CA . HIS A 1 72 ? -1.841 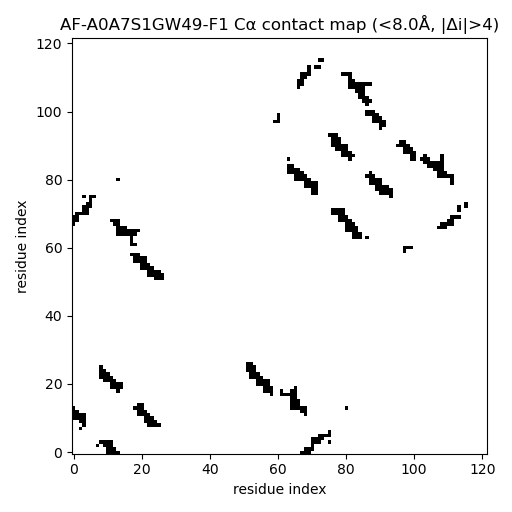0.961 -10.115 1.00 97.19 72 HIS A CA 1
ATOM 542 C C . HIS A 1 72 ? -1.395 0.064 -11.285 1.00 97.19 72 HIS A C 1
ATOM 544 O O . HIS A 1 72 ? -0.279 -0.460 -11.260 1.00 97.19 72 HIS A O 1
ATOM 550 N N . PRO A 1 73 ? -2.22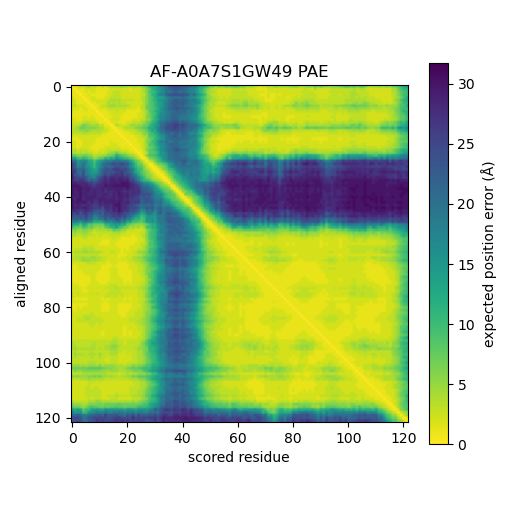4 -0.105 -12.330 1.00 96.19 73 PRO A N 1
ATOM 551 C CA . PRO A 1 73 ? -1.932 -1.016 -13.438 1.00 96.19 73 PRO A CA 1
ATOM 552 C C . PRO A 1 73 ? -0.806 -0.546 -14.368 1.00 96.19 73 PRO A C 1
ATOM 554 O O . PRO A 1 73 ? -0.191 -1.376 -15.027 1.00 96.19 73 PRO A O 1
ATOM 557 N N . GLU A 1 74 ? -0.532 0.762 -14.433 1.00 95.06 74 GLU A N 1
ATOM 558 C CA . GLU A 1 74 ? 0.455 1.347 -15.366 1.00 95.06 74 GLU A CA 1
ATOM 559 C C . GLU A 1 74 ? 1.556 2.184 -14.684 1.00 95.06 74 GLU A C 1
ATOM 561 O O . GLU A 1 74 ? 2.521 2.578 -15.332 1.00 95.06 74 GLU A O 1
ATOM 566 N N . GLU A 1 75 ? 1.458 2.436 -13.374 1.00 94.69 75 GLU A N 1
ATOM 567 C CA . GLU A 1 75 ? 2.410 3.276 -12.634 1.00 94.69 75 GLU A CA 1
ATOM 568 C C . GLU A 1 75 ? 3.074 2.428 -11.552 1.00 94.69 75 GLU A C 1
ATOM 570 O O . GLU A 1 75 ? 2.450 2.047 -10.561 1.00 94.69 75 GLU A O 1
ATOM 575 N N . GLU A 1 76 ? 4.350 2.101 -11.754 1.00 94.44 76 GLU A N 1
ATOM 576 C CA . GLU A 1 76 ? 5.084 1.244 -10.828 1.00 94.44 76 GLU A CA 1
ATOM 577 C C . GLU A 1 76 ? 5.227 1.907 -9.451 1.00 94.44 76 GLU A C 1
ATOM 579 O O . GLU A 1 76 ? 5.584 3.080 -9.330 1.00 94.44 76 GLU A O 1
ATOM 584 N N . GLY A 1 77 ? 4.977 1.136 -8.390 1.00 93.94 77 GLY A N 1
ATOM 585 C CA . GLY A 1 77 ? 5.127 1.609 -7.015 1.00 93.94 77 GLY A CA 1
ATOM 586 C C . GLY A 1 77 ? 3.970 2.480 -6.517 1.00 93.94 77 GLY A C 1
ATOM 587 O O . GLY A 1 77 ? 4.013 2.936 -5.375 1.00 93.94 77 GLY A O 1
ATOM 588 N N . VAL A 1 78 ? 2.923 2.692 -7.319 1.00 97.12 78 VAL A N 1
ATOM 589 C CA . VAL A 1 78 ? 1.716 3.408 -6.891 1.00 97.12 78 VAL A CA 1
ATOM 590 C C . VAL A 1 78 ? 0.663 2.413 -6.406 1.00 97.12 78 VAL A C 1
ATOM 592 O O . VAL A 1 78 ? 0.296 1.481 -7.115 1.00 97.12 78 VAL A O 1
ATOM 595 N N . LEU A 1 79 ? 0.161 2.613 -5.190 1.00 97.56 79 LEU A N 1
ATOM 596 C CA . LEU A 1 79 ? -0.768 1.716 -4.502 1.00 97.56 79 LEU A CA 1
ATOM 597 C C . LEU A 1 79 ? -1.911 2.519 -3.882 1.00 97.56 79 LEU A C 1
ATOM 599 O O . LEU A 1 79 ? -1.664 3.409 -3.071 1.00 97.56 79 LEU A O 1
ATOM 603 N N . ALA A 1 80 ? -3.158 2.187 -4.204 1.00 98.06 80 ALA A N 1
ATOM 604 C CA . ALA A 1 80 ? -4.316 2.692 -3.473 1.00 98.06 80 ALA A CA 1
ATOM 605 C C . ALA A 1 80 ? -4.582 1.835 -2.231 1.00 98.06 80 ALA A C 1
ATOM 607 O O . ALA A 1 80 ? -4.307 0.633 -2.221 1.00 98.06 80 ALA A O 1
ATOM 608 N N . TYR A 1 81 ? -5.153 2.446 -1.197 1.00 98.31 81 TYR A N 1
ATOM 609 C CA . TYR A 1 81 ? -5.613 1.762 0.006 1.00 98.31 81 TYR A CA 1
ATOM 610 C C . TYR A 1 81 ? -6.986 2.266 0.438 1.00 98.31 81 TYR A C 1
ATOM 612 O O . TYR A 1 81 ? -7.337 3.425 0.202 1.00 98.31 81 TYR A O 1
ATOM 620 N N . GLY A 1 82 ? -7.739 1.388 1.094 1.00 98.00 82 GLY A N 1
ATOM 621 C CA . GLY A 1 82 ? -9.008 1.692 1.742 1.00 98.00 82 GLY A CA 1
ATOM 622 C C . GLY A 1 82 ? -9.028 1.121 3.156 1.00 98.00 82 GLY A C 1
ATOM 623 O O . GLY A 1 82 ? -8.370 0.111 3.424 1.00 98.00 82 GLY A O 1
ATOM 624 N N . SER A 1 83 ? -9.737 1.779 4.069 1.00 98.12 83 SER A N 1
ATOM 625 C CA . SER A 1 83 ? -9.800 1.392 5.482 1.00 98.12 83 SER A CA 1
ATOM 626 C C . SER A 1 83 ? -11.207 1.064 5.983 1.00 98.12 83 SER A C 1
ATOM 628 O O . SER A 1 83 ? -12.222 1.348 5.339 1.00 98.12 83 SER A O 1
ATOM 630 N N . ASP A 1 84 ? -11.260 0.465 7.173 1.00 97.81 84 ASP A N 1
ATOM 631 C CA . ASP A 1 84 ? -12.487 0.095 7.879 1.00 97.81 84 ASP A CA 1
ATOM 632 C C . ASP A 1 84 ? -13.354 1.290 8.290 1.00 97.81 84 ASP A C 1
ATOM 634 O O . ASP A 1 84 ? -14.580 1.176 8.289 1.00 97.81 84 ASP A O 1
ATOM 638 N N . ASP A 1 85 ? -12.734 2.436 8.561 1.00 96.81 85 ASP A N 1
ATOM 639 C CA . ASP A 1 85 ? -13.409 3.701 8.848 1.00 96.81 85 ASP A CA 1
ATOM 640 C C . ASP A 1 85 ? -13.865 4.459 7.588 1.00 96.81 85 ASP A C 1
ATOM 642 O O . ASP A 1 85 ? -14.578 5.451 7.709 1.00 96.81 85 ASP A O 1
ATOM 646 N N . GLY A 1 86 ? -13.520 3.997 6.383 1.00 97.62 86 GLY A N 1
ATOM 647 C CA . GLY A 1 86 ? -13.988 4.578 5.122 1.00 97.62 86 GLY A CA 1
ATOM 648 C C . GLY A 1 86 ? -13.011 5.519 4.424 1.00 97.62 86 GLY A C 1
ATOM 649 O O . GLY A 1 86 ? -13.379 6.142 3.422 1.00 97.62 86 GLY A O 1
ATOM 650 N N . ARG A 1 87 ? -11.782 5.669 4.931 1.00 97.62 87 ARG A N 1
ATOM 651 C CA . ARG A 1 87 ? -10.754 6.480 4.265 1.00 97.62 87 ARG A CA 1
ATOM 652 C C . ARG A 1 87 ? -10.213 5.761 3.047 1.00 97.62 87 ARG A C 1
ATOM 654 O O . ARG A 1 87 ? -10.107 4.538 3.012 1.00 97.62 87 ARG A O 1
ATOM 661 N N . VAL A 1 88 ? -9.843 6.563 2.059 1.00 98.00 88 VAL A N 1
ATOM 662 C CA . VAL A 1 88 ? -9.174 6.111 0.844 1.00 98.00 88 VAL A CA 1
ATOM 663 C C . VAL A 1 88 ? -7.956 6.992 0.627 1.00 98.00 88 VAL A C 1
ATOM 665 O O . VAL A 1 88 ? -7.987 8.199 0.877 1.00 98.00 88 VAL A O 1
ATOM 668 N N . GLY A 1 89 ? -6.868 6.404 0.158 1.00 97.62 89 GLY A N 1
ATOM 669 C CA . GLY A 1 89 ? -5.676 7.156 -0.190 1.00 97.62 89 GLY A CA 1
ATOM 670 C C . GLY A 1 89 ? -4.756 6.391 -1.119 1.00 97.62 89 GLY A C 1
ATOM 671 O O . GLY A 1 89 ? -5.058 5.284 -1.556 1.00 97.62 89 GLY A O 1
ATOM 672 N N . VAL A 1 90 ? -3.627 7.015 -1.427 1.00 97.94 90 VAL A N 1
ATOM 673 C CA . V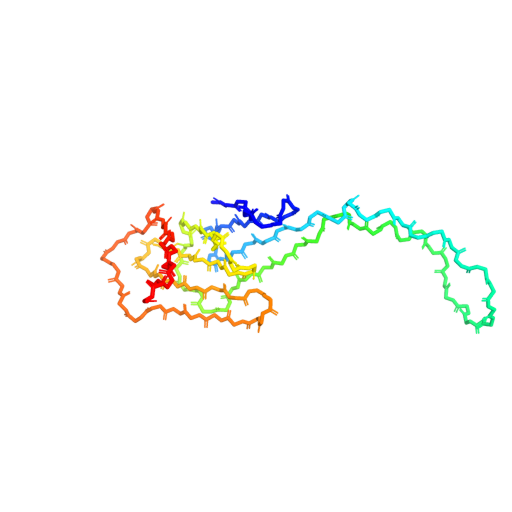AL A 1 90 ? -2.615 6.503 -2.347 1.00 97.94 90 VAL A CA 1
ATOM 674 C C . VAL A 1 90 ? -1.239 6.626 -1.704 1.00 97.94 90 VAL A C 1
ATOM 676 O O . VAL A 1 90 ? -0.916 7.649 -1.096 1.00 97.94 90 VAL A O 1
ATOM 679 N N . TYR A 1 91 ? -0.426 5.590 -1.863 1.00 97.88 91 TYR A N 1
ATOM 680 C CA . TYR A 1 91 ? 1.006 5.583 -1.610 1.00 97.88 91 TYR A CA 1
ATOM 681 C C . TYR A 1 91 ? 1.764 5.524 -2.930 1.00 97.88 91 TYR A C 1
ATOM 683 O O . TYR A 1 91 ? 1.427 4.741 -3.808 1.00 97.88 91 TYR A O 1
ATOM 691 N N . ASP A 1 92 ? 2.821 6.317 -3.028 1.00 96.56 92 ASP A N 1
ATOM 692 C CA . ASP A 1 92 ? 3.865 6.187 -4.036 1.00 96.56 92 ASP A CA 1
ATOM 693 C C . ASP A 1 92 ? 5.128 5.717 -3.309 1.00 96.56 92 ASP A C 1
ATOM 695 O O . ASP A 1 92 ? 5.793 6.480 -2.595 1.00 96.56 92 ASP A O 1
ATOM 699 N N . THR A 1 93 ? 5.421 4.426 -3.437 1.00 93.38 93 THR A N 1
ATOM 700 C CA . THR A 1 93 ? 6.528 3.756 -2.750 1.00 93.38 93 THR A CA 1
ATOM 701 C C . THR A 1 93 ? 7.869 4.106 -3.378 1.00 93.38 93 THR A C 1
ATOM 703 O O . THR A 1 93 ? 8.871 4.157 -2.669 1.00 93.38 93 THR A O 1
ATOM 706 N N . ALA A 1 94 ? 7.894 4.408 -4.679 1.00 89.12 94 ALA A N 1
ATOM 707 C CA . ALA A 1 94 ? 9.100 4.812 -5.394 1.00 89.12 94 ALA A CA 1
ATOM 708 C C . ALA A 1 94 ? 9.568 6.210 -4.960 1.00 89.12 94 ALA A C 1
ATOM 710 O O . ALA A 1 94 ? 10.763 6.456 -4.806 1.00 89.12 94 ALA A O 1
ATOM 711 N N . ARG A 1 95 ? 8.626 7.127 -4.705 1.00 92.06 95 ARG A N 1
ATOM 712 C CA . ARG A 1 95 ? 8.907 8.515 -4.293 1.00 92.06 95 ARG A CA 1
ATOM 713 C C . ARG A 1 95 ? 8.749 8.749 -2.794 1.00 92.06 95 ARG A C 1
ATOM 715 O O . ARG A 1 95 ? 8.949 9.875 -2.340 1.00 92.06 95 ARG A O 1
ATOM 722 N N . SER A 1 96 ? 8.390 7.717 -2.027 1.00 91.12 96 SER A N 1
ATOM 723 C CA . SER A 1 96 ? 8.106 7.801 -0.586 1.00 91.12 96 SER A CA 1
ATOM 724 C C . SER A 1 96 ? 7.064 8.875 -0.236 1.00 91.12 96 SER A C 1
ATOM 726 O O . SER A 1 96 ? 7.194 9.591 0.761 1.00 91.12 96 SER A O 1
ATOM 728 N N . LYS A 1 97 ? 6.025 9.004 -1.067 1.00 95.69 97 LYS A N 1
ATOM 729 C CA . LYS A 1 97 ? 4.920 9.953 -0.874 1.00 95.69 97 LYS A CA 1
ATOM 730 C C . LYS A 1 97 ? 3.637 9.213 -0.529 1.00 95.69 97 LYS A C 1
ATOM 732 O O . LYS A 1 97 ? 3.449 8.060 -0.898 1.00 95.69 97 LYS A O 1
ATOM 737 N N . TYR A 1 98 ? 2.742 9.895 0.172 1.00 96.75 98 TYR A N 1
ATOM 738 C CA . TYR A 1 98 ? 1.403 9.393 0.444 1.00 96.75 98 TYR A CA 1
ATOM 739 C C . TYR A 1 98 ? 0.405 10.543 0.443 1.00 96.75 98 TYR A C 1
ATOM 741 O O . TYR A 1 98 ? 0.759 11.688 0.738 1.00 96.75 98 TYR A O 1
ATOM 749 N N . LYS A 1 99 ? -0.842 10.236 0.099 1.00 97.12 99 LYS A N 1
ATOM 750 C CA . LYS A 1 99 ? -1.956 11.177 0.129 1.00 97.12 99 LYS A CA 1
ATOM 751 C C . LYS A 1 99 ? -3.224 10.450 0.549 1.00 97.12 99 LYS A C 1
ATOM 753 O O . LYS A 1 99 ? -3.633 9.496 -0.104 1.00 97.12 99 LYS A O 1
ATOM 758 N N . THR A 1 100 ? -3.865 10.932 1.603 1.00 97.19 100 THR A N 1
ATOM 759 C CA . THR A 1 100 ? -5.236 10.546 1.954 1.00 97.19 100 THR A CA 1
ATOM 760 C C . THR A 1 100 ? -6.191 11.488 1.226 1.00 97.19 100 THR A C 1
ATOM 762 O O . THR A 1 100 ? -5.931 12.690 1.141 1.00 97.19 100 THR A O 1
ATOM 765 N N . LEU A 1 101 ? -7.267 10.954 0.655 1.00 96.06 101 LEU A N 1
ATOM 766 C CA . LEU A 1 101 ? -8.340 11.765 0.091 1.00 96.06 101 LEU A CA 1
ATOM 767 C C . LEU A 1 101 ? -9.107 12.463 1.222 1.00 96.06 101 LEU A C 1
ATOM 769 O O . LEU A 1 101 ? -9.267 11.915 2.309 1.00 96.06 101 LEU A O 1
ATOM 773 N N . GLU A 1 102 ? -9.577 13.681 0.962 1.00 94.12 102 GLU A N 1
ATOM 774 C CA . GLU A 1 102 ? -10.319 14.477 1.953 1.00 94.12 102 GLU A CA 1
ATOM 775 C C . GLU A 1 102 ? -11.736 13.938 2.182 1.00 94.12 102 GLU A C 1
ATOM 777 O O . GLU A 1 102 ? -12.284 14.031 3.278 1.00 94.12 102 GLU A O 1
ATOM 782 N N . MET A 1 103 ? -12.324 13.357 1.136 1.00 92.56 103 MET A N 1
ATOM 783 C CA . MET A 1 103 ? -13.649 12.752 1.172 1.00 92.56 103 MET A CA 1
ATOM 784 C C . MET A 1 103 ? -13.543 11.316 1.685 1.00 92.56 103 MET A C 1
ATOM 786 O O . MET A 1 103 ? -12.753 10.522 1.174 1.00 92.56 103 MET A O 1
ATOM 790 N N . GLN A 1 104 ? -14.373 10.988 2.671 1.00 95.56 104 GLN A N 1
ATOM 791 C CA . GLN A 1 104 ? -14.386 9.695 3.347 1.00 95.56 104 GLN A CA 1
ATOM 792 C C . GLN A 1 104 ? -15.749 9.019 3.170 1.00 95.56 104 GLN A C 1
ATOM 794 O O . GLN A 1 104 ? -16.797 9.669 3.230 1.00 95.56 104 GLN A O 1
ATOM 799 N N . HIS A 1 105 ? -15.750 7.703 2.973 1.00 96.81 105 HIS A N 1
ATOM 800 C CA . HIS A 1 105 ? -16.973 6.907 2.999 1.00 96.81 105 HIS A CA 1
ATOM 801 C C . HIS A 1 105 ? -17.493 6.751 4.437 1.00 96.81 105 HIS A C 1
ATOM 803 O O . HIS A 1 105 ? -16.747 6.850 5.403 1.00 96.81 105 HIS A O 1
ATOM 809 N N . LYS A 1 106 ? -18.793 6.481 4.603 1.00 96.81 106 LYS A N 1
ATOM 810 C CA . LYS A 1 106 ? -19.419 6.329 5.935 1.00 96.81 106 LYS A CA 1
ATOM 811 C C . LYS A 1 106 ? -19.119 4.991 6.629 1.00 96.81 106 LYS A C 1
ATOM 813 O O . LYS A 1 106 ? -19.647 4.737 7.707 1.00 96.81 106 LYS A O 1
ATOM 818 N N . GLY A 1 107 ? -18.343 4.120 6.000 1.00 96.31 107 GLY A N 1
ATOM 819 C CA . GLY A 1 107 ? -18.041 2.788 6.502 1.00 96.31 107 GLY A CA 1
ATOM 820 C C . GLY A 1 107 ? -16.945 2.132 5.679 1.00 96.31 107 GLY A C 1
ATOM 821 O O . GLY A 1 107 ? -16.366 2.764 4.798 1.00 96.31 107 GLY A O 1
ATOM 822 N N . THR A 1 108 ? -16.690 0.862 5.971 1.00 97.94 108 THR A N 1
ATOM 823 C CA . THR A 1 108 ? -15.552 0.112 5.438 1.00 97.94 108 THR A CA 1
ATOM 824 C C . THR A 1 108 ? -15.495 0.103 3.916 1.00 97.94 108 THR A C 1
ATOM 826 O O . THR A 1 108 ? -16.474 -0.218 3.240 1.00 97.94 108 THR A O 1
ATOM 829 N N . VAL A 1 109 ? -14.312 0.406 3.384 1.00 97.75 109 VAL A N 1
ATOM 830 C CA . VAL A 1 109 ? -14.000 0.229 1.965 1.00 97.75 109 VAL A CA 1
ATOM 831 C C . VAL A 1 109 ? -13.548 -1.210 1.751 1.00 97.75 109 VAL A C 1
ATOM 833 O O . VAL A 1 109 ? -12.530 -1.631 2.298 1.00 97.75 109 VAL A O 1
ATOM 836 N N . TYR A 1 110 ? -14.299 -1.983 0.975 1.00 96.88 110 TYR A N 1
ATOM 837 C CA . TYR A 1 110 ? -14.002 -3.404 0.763 1.00 96.88 110 TYR A CA 1
ATOM 838 C C . TYR A 1 110 ? -13.127 -3.664 -0.460 1.00 96.88 110 TYR A C 1
ATOM 840 O O . TYR A 1 110 ? -12.347 -4.612 -0.465 1.00 96.88 110 TYR A O 1
ATOM 848 N N . GLU A 1 111 ? -13.244 -2.822 -1.481 1.00 96.88 111 GLU A N 1
ATOM 849 C CA . GLU A 1 111 ? -12.574 -3.007 -2.761 1.00 96.88 111 GLU A CA 1
ATOM 850 C C . GLU A 1 111 ? -12.257 -1.651 -3.391 1.00 96.88 111 GLU A C 1
ATOM 852 O O . GLU A 1 111 ? -12.953 -0.658 -3.165 1.00 96.88 111 GLU A O 1
ATOM 857 N N . LEU A 1 112 ? -11.183 -1.623 -4.174 1.00 96.88 112 LEU A N 1
ATOM 858 C CA . LEU A 1 112 ? -10.722 -0.476 -4.940 1.00 96.88 112 LEU A CA 1
ATOM 859 C C . LEU A 1 112 ? -10.367 -0.947 -6.345 1.00 96.88 112 LEU A C 1
ATOM 861 O O . LEU A 1 112 ? -9.923 -2.076 -6.527 1.00 96.88 112 LEU A O 1
ATOM 865 N N . GLY A 1 113 ? -10.519 -0.060 -7.322 1.00 96.25 113 GLY A N 1
ATOM 866 C CA . GLY A 1 113 ? -10.131 -0.325 -8.699 1.00 96.25 113 GLY A CA 1
ATOM 867 C C . GLY A 1 113 ? -9.610 0.937 -9.364 1.00 96.25 113 GLY A C 1
ATOM 868 O O . GLY A 1 113 ? -10.126 2.035 -9.140 1.00 96.25 113 GLY A O 1
ATOM 869 N N . TRP A 1 114 ? -8.585 0.774 -10.193 1.00 96.06 114 TRP A N 1
ATOM 870 C CA . TRP A 1 114 ? -8.029 1.855 -10.992 1.00 96.06 114 TRP A CA 1
ATOM 871 C C . TRP A 1 114 ? -8.680 1.906 -12.366 1.00 96.06 114 TRP A C 1
ATOM 873 O O . TRP A 1 114 ? -8.877 0.882 -13.021 1.00 96.06 114 TRP A O 1
ATOM 883 N N . ARG A 1 115 ? -8.957 3.123 -12.837 1.00 94.00 115 ARG A N 1
ATOM 884 C CA . ARG A 1 115 ? -9.301 3.376 -14.234 1.00 94.00 115 ARG A CA 1
ATOM 885 C C . ARG A 1 115 ? -8.132 4.069 -14.912 1.00 94.00 115 ARG A C 1
ATOM 887 O O . ARG A 1 115 ? -7.838 5.220 -14.606 1.00 94.00 115 ARG A O 1
ATOM 894 N N . VAL A 1 116 ? -7.529 3.386 -15.877 1.00 90.94 116 VAL A N 1
ATOM 895 C CA . VAL A 1 116 ? -6.556 3.998 -16.779 1.00 90.94 116 VAL A CA 1
ATOM 896 C C . VAL A 1 116 ? -7.294 4.877 -17.781 1.00 90.94 116 VAL A C 1
ATOM 898 O O . VAL A 1 116 ? -8.196 4.416 -18.485 1.00 90.94 116 VAL A O 1
ATOM 901 N N . MET A 1 117 ? -6.897 6.143 -17.863 1.00 87.31 117 MET A N 1
ATOM 902 C CA . MET A 1 117 ? -7.373 7.068 -18.885 1.00 87.31 117 MET A CA 1
ATOM 903 C C . MET A 1 117 ? -6.293 7.189 -19.955 1.00 87.31 117 MET A C 1
ATOM 905 O O . MET A 1 117 ? -5.306 7.892 -19.763 1.00 87.31 117 MET A O 1
ATOM 909 N N . ARG A 1 118 ? -6.473 6.504 -21.088 1.00 83.00 118 ARG A N 1
ATOM 910 C CA . ARG A 1 118 ? -5.647 6.773 -22.270 1.00 83.00 118 ARG A CA 1
ATOM 911 C C . ARG A 1 118 ? -6.080 8.116 -22.840 1.00 83.00 118 ARG A C 1
ATOM 913 O O . ARG A 1 118 ? -7.282 8.363 -22.963 1.00 83.00 118 ARG A O 1
ATOM 920 N N . GLY A 1 119 ? -5.113 8.992 -23.108 1.00 78.06 119 GLY A N 1
ATOM 921 C CA . GLY A 1 119 ? -5.377 10.260 -23.780 1.00 78.06 119 GLY A CA 1
ATOM 922 C C . GLY A 1 119 ? -6.194 9.996 -25.040 1.00 78.06 119 GLY A C 1
ATOM 923 O O . GLY A 1 119 ? -5.934 9.034 -25.756 1.00 78.06 119 GLY A O 1
ATOM 924 N N . HIS A 1 120 ? -7.238 10.789 -25.253 1.00 67.94 120 HIS A N 1
ATOM 925 C CA . HIS A 1 120 ? -7.968 10.756 -26.509 1.00 67.94 120 HIS A CA 1
ATOM 926 C C . HIS A 1 120 ? -6.996 11.256 -27.580 1.00 67.94 120 HIS A C 1
ATOM 928 O O . HIS A 1 120 ? -6.618 12.428 -27.548 1.00 67.94 120 HIS A O 1
ATOM 934 N N . ASP A 1 121 ? -6.534 10.352 -28.444 1.00 63.09 121 ASP A N 1
ATOM 935 C CA . ASP A 1 121 ? -5.785 10.711 -29.643 1.00 63.09 121 ASP A CA 1
ATOM 936 C C . ASP A 1 121 ? -6.706 11.610 -30.481 1.00 63.09 121 ASP A C 1
ATOM 938 O O . ASP A 1 121 ? -7.742 11.159 -30.975 1.00 63.09 121 ASP A O 1
ATOM 942 N N . GLY A 1 122 ? -6.394 12.907 -30.503 1.00 53.78 122 GLY A N 1
ATOM 943 C CA . GLY A 1 122 ? -7.106 13.917 -31.288 1.00 53.78 122 GLY A CA 1
ATOM 944 C C . GLY A 1 122 ? -6.668 13.941 -32.741 1.00 53.78 122 GLY A C 1
ATOM 945 O O . GLY A 1 122 ? -5.513 13.544 -33.019 1.00 53.78 122 GLY A O 1
#

Nearest PDB structures (foldseek):
  5h3t-assembly4_D  TM=9.254E-01  e=6.207E-06  Homo sapiens
  5h3u-assembly1_A  TM=9.179E-01  e=4.386E-06  Homo sapiens
  5tha-assembly1_A  TM=9.052E-01  e=6.207E-06  Homo sapiens
  5h1k-assembly2_B  TM=9.088E-01  e=9.306E-06  Homo sapiens
  5h1k-assembly1_A  TM=9.048E-01  e=1.173E-05  Homo sapiens

Organism: Hemiselmis andersenii (NCBI:txid464988)

Mean predicted aligned error: 9.55 Å

InterPro domains:
  IPR001680 WD40 repeat [SM00320] (52-92)
  IPR015943 WD40/YVTN repeat-like-containing domain superfamily [G3DSA:2.130.10.10] (1-120)
  IPR036322 WD40-repeat-containing domain superfamily [SSF50978] (2-114)
  IPR052640 Gem-associated protein 5 [PTHR46362] (1-115)

Radius of gyration: 19.27 Å; Cα contacts (8 Å, |Δi|>4): 240; chains: 1; bounding box: 63×30×44 Å

Solvent-accessible surface area (backbone atoms only — not comparable to full-atom values): 7390 Å² tot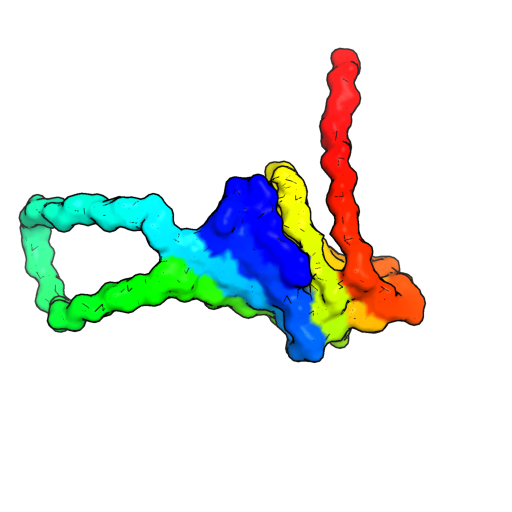al; per-residue (Å²): 85,37,65,36,78,77,43,88,46,33,37,40,33,40,32,81,83,26,31,36,41,34,40,36,51,59,75,80,62,78,77,74,78,85,80,80,86,86,85,89,78,95,67,86,88,65,88,74,79,70,74,48,62,49,76,49,80,46,49,87,88,51,87,39,32,25,57,17,39,35,56,40,78,87,45,82,52,31,31,39,39,21,9,48,65,10,45,38,31,39,37,32,65,77,76,74,44,70,47,73,54,90,70,61,46,99,39,59,32,75,75,75,84,83,81,88,78,75,78,79,87,124

Foldseek 3Di:
DDAALVANQWDWDFAQVLKIKMKGFQPPDDDPPPDDDDDDDDDDDDPPPDDRIDMDIDRPPRPARWQDKDHDNPDPQKMWTWGQCFWIWIARRVVRDIDIDPDGDNGGDNDDDDDDDDPDPD

Sequence (122 aa):
LDVSPIDASRVAIGVGDQTIRLWTNNTSCPKPPPKSSTTSKKSNSSHKETDPFESVTLWKGLQGKVSCVCWHPEEEGVLAYGSDDGRVGVYDTARSKYKTLEMQHKGTVYELGWRVMRGHDG

Secondary structure (DSSP, 8-state):
-EE-SS-TTEEEEEETTTEEEEEEEGGGSPPPP------------------SEEEEEE-TT--S-EEEEEE-SSSTTEEEEEETTS-EEEEETTTTEEEE-S---SS---------------